Protein AF-A0A8J3KZP0-F1 (afdb_monomer_lite)

Radius of gyration: 20.63 Å; chains: 1; bounding box: 38×16×67 Å

Structure (mmCIF, N/CA/C/O backbone):
data_AF-A0A8J3KZP0-F1
#
_entry.id   AF-A0A8J3KZP0-F1
#
loop_
_atom_site.group_PDB
_atom_site.id
_atom_site.type_symbol
_atom_site.label_atom_id
_atom_site.label_alt_id
_atom_site.label_comp_id
_atom_site.label_asym_id
_atom_site.label_entity_id
_atom_site.label_seq_id
_atom_site.pdbx_PDB_ins_code
_atom_site.Cartn_x
_atom_site.Cartn_y
_atom_site.Cartn_z
_atom_site.occupancy
_atom_site.B_iso_or_equiv
_atom_site.auth_seq_id
_atom_site.auth_comp_id
_atom_site.auth_asym_id
_atom_site.auth_atom_id
_atom_site.pdbx_PDB_model_num
ATOM 1 N N . MET A 1 1 ? -11.586 -6.969 41.268 1.00 36.53 1 MET A N 1
ATOM 2 C CA . MET A 1 1 ? -10.333 -6.376 40.762 1.00 36.53 1 MET A CA 1
ATOM 3 C C . MET A 1 1 ? -10.580 -6.054 39.303 1.00 36.53 1 MET A C 1
ATOM 5 O O . MET A 1 1 ? -10.654 -6.978 38.507 1.00 36.53 1 MET A O 1
ATOM 9 N N . ALA A 1 2 ? -10.886 -4.793 38.996 1.00 41.72 2 ALA A N 1
ATOM 10 C CA . ALA A 1 2 ? -11.155 -4.365 37.630 1.00 41.72 2 ALA A CA 1
A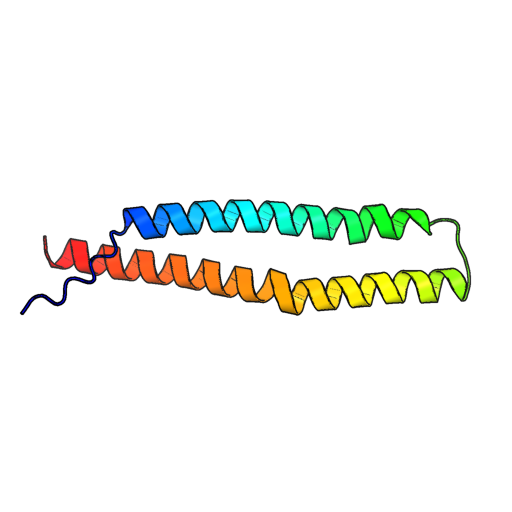TOM 11 C C . ALA A 1 2 ? -9.812 -4.260 36.899 1.00 41.72 2 ALA A C 1
ATOM 13 O O . ALA A 1 2 ? -9.044 -3.337 37.150 1.00 41.72 2 ALA A O 1
ATOM 14 N N . ASN A 1 3 ? -9.505 -5.241 36.051 1.00 44.69 3 ASN A N 1
ATOM 15 C CA . ASN A 1 3 ? -8.498 -5.069 35.009 1.00 44.69 3 ASN A CA 1
ATOM 16 C C . ASN A 1 3 ? -9.142 -4.213 33.917 1.00 44.69 3 ASN A C 1
ATOM 18 O O . ASN A 1 3 ? -9.570 -4.728 32.886 1.00 44.69 3 ASN A O 1
ATOM 22 N N . THR A 1 4 ? -9.296 -2.919 34.181 1.00 51.28 4 THR A N 1
ATOM 23 C CA . THR A 1 4 ? -9.670 -1.962 33.147 1.00 51.28 4 THR A CA 1
ATOM 24 C C . THR A 1 4 ? -8.443 -1.830 32.256 1.00 51.28 4 THR A C 1
ATOM 26 O O . THR A 1 4 ? -7.427 -1.273 32.664 1.00 51.28 4 THR A O 1
ATOM 29 N N . LEU A 1 5 ? -8.487 -2.444 31.076 1.00 55.41 5 LEU A N 1
ATOM 30 C CA . LEU A 1 5 ? -7.593 -2.073 29.987 1.00 55.41 5 LEU A CA 1
ATOM 31 C C . LEU A 1 5 ? -7.844 -0.584 29.742 1.00 55.41 5 LEU A C 1
ATOM 33 O O . LEU A 1 5 ? -8.872 -0.219 29.186 1.00 55.41 5 LEU A O 1
ATOM 37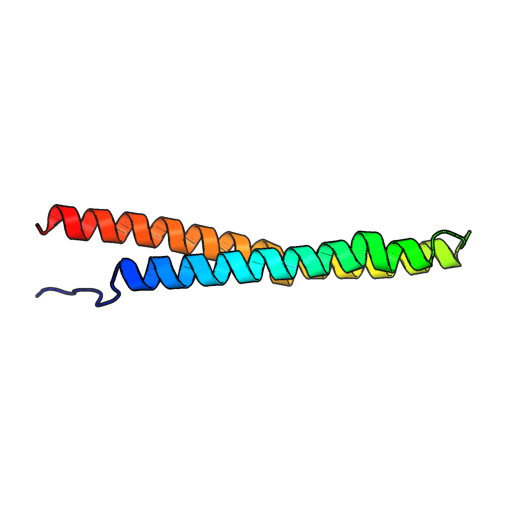 N N . ASP A 1 6 ? -6.940 0.259 30.231 1.00 64.62 6 ASP A N 1
ATOM 38 C CA . ASP A 1 6 ? -7.033 1.724 30.217 1.00 64.62 6 ASP A CA 1
ATOM 39 C C . ASP A 1 6 ? -6.738 2.288 28.814 1.00 64.62 6 ASP A C 1
ATOM 41 O O . ASP A 1 6 ? -6.076 3.306 28.662 1.00 64.62 6 ASP A O 1
ATOM 45 N N . ILE A 1 7 ? -7.149 1.564 27.767 1.00 65.38 7 ILE A N 1
ATOM 46 C CA . ILE A 1 7 ? -7.101 2.023 26.382 1.00 65.38 7 ILE A CA 1
ATOM 47 C C . ILE A 1 7 ? -8.529 2.445 26.031 1.00 65.38 7 ILE A C 1
ATOM 49 O O . ILE A 1 7 ? -9.375 1.576 25.798 1.00 65.38 7 ILE A O 1
ATOM 53 N N . PRO A 1 8 ? -8.827 3.753 25.989 1.00 80.06 8 PRO A N 1
ATOM 54 C CA . PRO A 1 8 ? -10.143 4.241 25.614 1.00 80.06 8 PRO A CA 1
ATOM 55 C C . PRO A 1 8 ? -10.479 3.834 24.177 1.00 80.06 8 PRO A C 1
ATOM 57 O O . PRO A 1 8 ? -9.645 3.961 23.276 1.00 80.06 8 PRO A O 1
ATOM 60 N N . VAL A 1 9 ? -11.733 3.446 23.923 1.00 86.94 9 VAL A N 1
ATOM 61 C CA . VAL A 1 9 ? -12.243 3.201 22.559 1.00 86.94 9 VAL A CA 1
ATOM 62 C C . VAL A 1 9 ? -11.934 4.376 21.622 1.00 86.94 9 VAL A C 1
ATOM 64 O O . VAL A 1 9 ? -11.592 4.173 20.457 1.00 86.94 9 VAL A O 1
ATOM 67 N N . ALA A 1 10 ? -11.991 5.606 22.139 1.00 87.62 10 ALA A N 1
ATOM 68 C CA . ALA A 1 10 ? -11.656 6.817 21.396 1.00 87.62 10 ALA A CA 1
ATOM 69 C C . ALA A 1 10 ? -10.202 6.832 20.885 1.00 87.62 10 ALA A C 1
ATOM 71 O O . ALA A 1 10 ? -9.962 7.228 19.745 1.00 87.62 10 ALA A O 1
ATOM 72 N N . GLU A 1 11 ? -9.235 6.361 21.679 1.00 90.38 11 GLU A N 1
ATOM 73 C CA . GLU A 1 11 ? -7.829 6.296 21.260 1.00 90.38 11 GLU A CA 1
ATOM 74 C C . GLU A 1 11 ? -7.626 5.257 20.152 1.00 90.38 11 GLU A C 1
ATOM 76 O O . GLU A 1 11 ? -6.939 5.530 19.166 1.00 90.38 11 GLU A O 1
ATOM 81 N N . LEU A 1 12 ? -8.293 4.100 20.250 1.00 91.69 12 LEU A N 1
ATOM 82 C CA . LEU A 1 12 ? -8.281 3.086 19.189 1.00 91.69 12 LEU A CA 1
ATOM 83 C C . LEU A 1 12 ? -8.906 3.608 17.891 1.00 91.69 12 LEU A C 1
ATOM 85 O O . LEU A 1 12 ? -8.374 3.360 16.810 1.00 91.69 12 LEU A O 1
ATOM 89 N N . GLN A 1 13 ? -10.009 4.356 17.980 1.00 93.25 13 GLN A N 1
ATOM 90 C CA . GLN A 1 13 ? -10.653 4.978 16.820 1.00 93.25 13 GLN A CA 1
ATOM 91 C C . GLN A 1 13 ? -9.752 6.027 16.159 1.00 93.25 13 GLN A C 1
ATOM 93 O O . GLN A 1 13 ? -9.651 6.061 14.931 1.00 93.25 13 GLN A O 1
ATOM 98 N N . MET A 1 14 ? -9.069 6.853 16.956 1.00 93.81 14 MET A N 1
ATOM 99 C CA . MET A 1 14 ? -8.101 7.824 16.447 1.00 93.81 14 MET A CA 1
ATOM 100 C C . MET A 1 14 ? -6.931 7.138 15.739 1.00 93.81 14 MET A C 1
ATOM 102 O O . MET A 1 14 ? -6.572 7.536 14.631 1.00 93.81 14 MET A O 1
ATOM 106 N N . ALA A 1 15 ? -6.362 6.094 16.343 1.00 93.19 15 ALA A N 1
ATOM 107 C CA . ALA A 1 15 ? -5.278 5.331 15.736 1.00 93.19 15 ALA A CA 1
ATOM 108 C C . ALA A 1 15 ? -5.723 4.656 14.427 1.00 93.19 15 ALA A C 1
ATOM 110 O O . ALA A 1 15 ? -5.032 4.768 13.416 1.00 93.19 15 ALA A O 1
ATOM 111 N N . LEU A 1 16 ? -6.911 4.038 14.400 1.00 95.44 16 LEU A N 1
ATOM 112 C CA . LEU A 1 16 ? -7.487 3.460 13.183 1.00 95.44 16 LEU A CA 1
ATOM 113 C C . LEU A 1 16 ? -7.615 4.500 12.061 1.00 95.44 16 LEU A C 1
ATOM 115 O O . LEU A 1 16 ? -7.279 4.213 10.912 1.00 95.44 16 LEU A O 1
ATOM 119 N N . GLN A 1 17 ? -8.090 5.706 12.381 1.00 95.94 17 GLN A N 1
ATOM 120 C CA . GLN A 1 17 ? -8.226 6.777 11.396 1.00 95.94 17 GLN A CA 1
ATOM 121 C C . GLN A 1 17 ? -6.865 7.196 10.821 1.00 95.94 17 GLN A C 1
ATOM 123 O O . GLN A 1 17 ? -6.729 7.298 9.603 1.00 95.94 17 GLN A O 1
ATOM 128 N N . GLN A 1 18 ? -5.844 7.349 11.669 1.00 95.94 18 GLN A N 1
ATOM 129 C CA . GLN A 1 18 ? -4.480 7.648 11.217 1.00 95.94 18 GLN A CA 1
ATOM 130 C C . GLN A 1 18 ? -3.930 6.547 10.299 1.00 95.94 18 GLN A C 1
ATOM 132 O O . GLN A 1 18 ? -3.357 6.840 9.252 1.00 95.94 18 GLN A O 1
ATOM 137 N N . PHE A 1 19 ? -4.142 5.273 10.637 1.00 95.38 19 PHE A N 1
ATOM 138 C CA . PHE A 1 19 ? -3.685 4.165 9.794 1.00 95.38 19 PHE A CA 1
ATOM 139 C C . PHE A 1 19 ? -4.399 4.102 8.439 1.00 95.38 19 PHE A C 1
ATOM 141 O O . PHE A 1 19 ? -3.758 3.779 7.443 1.00 95.38 19 PHE A O 1
ATOM 148 N N . ARG A 1 20 ? -5.682 4.475 8.357 1.00 96.75 20 ARG A N 1
ATOM 149 C CA . ARG A 1 20 ? -6.391 4.600 7.068 1.00 96.75 20 ARG A CA 1
ATOM 150 C C . ARG A 1 20 ? -5.810 5.700 6.183 1.00 96.75 20 ARG A C 1
ATOM 152 O O . ARG A 1 20 ? -5.780 5.564 4.964 1.00 96.75 20 ARG A O 1
ATOM 159 N N . GLU A 1 21 ? -5.354 6.798 6.774 1.00 97.00 21 GLU A N 1
ATOM 160 C CA . GLU A 1 21 ? -4.695 7.875 6.027 1.00 97.00 21 GLU A CA 1
ATOM 161 C C . GLU A 1 21 ? -3.335 7.421 5.486 1.00 97.00 21 GLU A C 1
ATOM 163 O O . GLU A 1 21 ? -3.020 7.665 4.319 1.00 97.00 21 GLU A O 1
ATOM 168 N N . LEU A 1 22 ? -2.566 6.691 6.299 1.00 96.44 22 LEU A N 1
ATOM 169 C CA . LEU A 1 22 ? -1.306 6.080 5.873 1.00 96.44 22 LEU A CA 1
ATOM 170 C C . LEU A 1 22 ? -1.516 5.028 4.776 1.00 96.44 22 LEU A C 1
ATOM 172 O O . LEU A 1 22 ? -0.739 4.987 3.825 1.00 96.44 22 LEU A O 1
ATOM 176 N N . GLU A 1 23 ? -2.585 4.234 4.852 1.00 96.88 23 GLU A N 1
ATOM 177 C CA . GLU A 1 23 ? -2.965 3.285 3.801 1.00 96.88 23 GLU A CA 1
ATOM 178 C C . GLU A 1 23 ? -3.226 3.984 2.467 1.00 96.88 23 GLU A C 1
ATOM 180 O O . GLU A 1 23 ? -2.712 3.570 1.427 1.00 96.88 23 GLU A O 1
ATOM 185 N N . GLN A 1 24 ? -3.967 5.091 2.490 1.00 97.00 24 GLN A N 1
ATOM 186 C CA . GLN A 1 24 ? -4.229 5.880 1.287 1.00 97.00 24 GLN A CA 1
ATOM 187 C C . GLN A 1 24 ? -2.957 6.506 0.707 1.00 97.00 24 GLN A C 1
ATOM 189 O O . GLN A 1 24 ? -2.850 6.668 -0.510 1.00 97.00 24 GLN A O 1
ATOM 194 N N . GLU A 1 25 ? -2.005 6.900 1.551 1.00 97.50 25 GLU A N 1
ATOM 195 C CA . GLU A 1 25 ? -0.711 7.410 1.096 1.00 97.50 25 GLU A CA 1
ATOM 196 C C . GLU A 1 25 ? 0.146 6.297 0.477 1.00 97.50 25 GLU A C 1
ATOM 198 O O . GLU A 1 25 ? 0.673 6.458 -0.623 1.00 97.50 25 GLU A O 1
ATOM 203 N N . ALA A 1 26 ? 0.218 5.132 1.118 1.00 97.12 26 ALA A N 1
ATOM 204 C CA . ALA A 1 26 ? 0.920 3.969 0.585 1.00 97.12 26 ALA A CA 1
ATOM 205 C C . ALA A 1 26 ? 0.346 3.527 -0.771 1.00 97.12 26 ALA A C 1
ATOM 207 O O . ALA A 1 26 ? 1.096 3.273 -1.715 1.00 97.12 26 ALA A O 1
ATOM 208 N N . GLU A 1 27 ? -0.980 3.525 -0.911 1.00 97.06 27 GLU A N 1
ATOM 209 C CA . GLU A 1 27 ? -1.642 3.193 -2.171 1.00 97.06 27 GLU A CA 1
ATOM 210 C C . GLU A 1 27 ? -1.353 4.231 -3.267 1.00 97.06 27 GLU A C 1
ATOM 212 O O . GLU A 1 27 ? -1.206 3.878 -4.440 1.00 97.06 27 GLU A O 1
ATOM 217 N N . ARG A 1 28 ? -1.192 5.512 -2.908 1.00 98.31 28 ARG A N 1
ATOM 218 C CA . ARG A 1 28 ? -0.715 6.539 -3.848 1.00 98.31 28 ARG A CA 1
ATOM 219 C C . ARG A 1 28 ? 0.707 6.253 -4.324 1.00 98.31 28 ARG A C 1
ATOM 221 O O . ARG A 1 28 ? 0.962 6.357 -5.524 1.00 98.31 28 ARG A O 1
ATOM 228 N N . VAL A 1 29 ? 1.605 5.837 -3.429 1.00 98.12 29 VAL A N 1
ATOM 229 C CA . VAL A 1 29 ? 2.967 5.415 -3.800 1.00 98.12 29 VAL A CA 1
ATOM 230 C C . VAL A 1 29 ? 2.923 4.198 -4.727 1.00 98.12 29 VAL A C 1
ATOM 232 O O . VAL A 1 29 ? 3.575 4.211 -5.772 1.00 98.12 29 VAL A O 1
ATOM 235 N N . ARG A 1 30 ? 2.105 3.184 -4.414 1.00 98.44 30 ARG A N 1
ATOM 236 C CA . ARG A 1 30 ? 1.934 1.996 -5.265 1.00 98.44 30 ARG A CA 1
ATOM 237 C C . ARG A 1 30 ? 1.518 2.369 -6.686 1.00 98.44 30 ARG A C 1
ATOM 239 O O . ARG A 1 30 ? 2.135 1.903 -7.642 1.00 98.44 30 ARG A O 1
ATOM 246 N N . 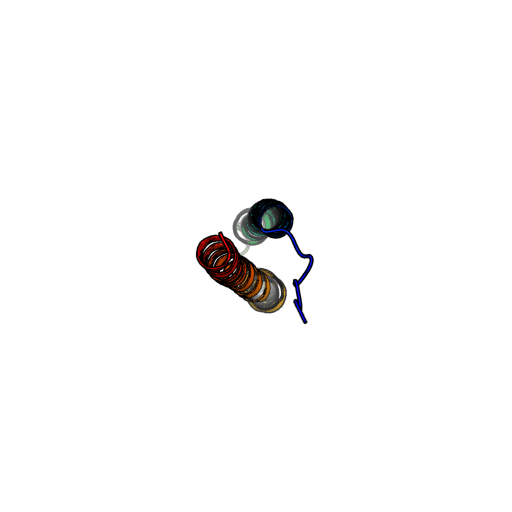ARG A 1 31 ? 0.509 3.233 -6.836 1.00 98.38 31 ARG A N 1
ATOM 247 C CA . ARG A 1 31 ? 0.040 3.702 -8.154 1.00 98.38 31 ARG A CA 1
ATOM 248 C C . ARG A 1 31 ? 1.091 4.520 -8.888 1.00 98.38 31 ARG A C 1
ATOM 250 O O . ARG A 1 31 ? 1.272 4.336 -10.086 1.00 98.38 31 ARG A O 1
ATOM 257 N N . ALA A 1 32 ? 1.820 5.386 -8.185 1.00 98.50 32 ALA A N 1
ATOM 258 C CA . ALA A 1 32 ? 2.902 6.154 -8.791 1.00 98.50 32 ALA A CA 1
ATOM 259 C C . ALA A 1 32 ? 3.980 5.240 -9.401 1.00 98.50 32 ALA A C 1
ATOM 261 O O . ALA A 1 32 ? 4.503 5.546 -10.473 1.00 98.50 32 ALA A O 1
ATOM 262 N N . VAL A 1 33 ? 4.275 4.102 -8.766 1.00 98.31 33 VAL A N 1
ATOM 263 C CA . VAL A 1 33 ? 5.197 3.098 -9.312 1.00 98.31 33 VAL A CA 1
ATOM 264 C C . VAL A 1 33 ? 4.562 2.310 -10.464 1.00 98.31 33 VAL A C 1
ATOM 266 O O . VAL A 1 33 ? 5.129 2.247 -11.556 1.00 98.31 33 VAL A O 1
ATOM 269 N N . ASP A 1 34 ? 3.376 1.741 -10.261 1.00 98.06 34 ASP A N 1
ATOM 270 C CA . ASP A 1 34 ? 2.759 0.848 -11.248 1.00 98.06 34 ASP A CA 1
ATOM 271 C C . ASP A 1 34 ? 2.314 1.562 -12.532 1.00 98.06 34 ASP A C 1
ATOM 273 O O . ASP A 1 34 ? 2.426 1.013 -13.623 1.00 98.06 34 ASP A O 1
ATOM 277 N N . GLU A 1 35 ? 1.840 2.801 -12.426 1.00 96.69 35 GLU A N 1
ATOM 278 C CA . GLU A 1 35 ? 1.360 3.579 -13.570 1.00 96.69 35 GLU A CA 1
ATOM 279 C C . GLU A 1 35 ? 2.435 4.559 -14.048 1.00 96.69 35 GLU A C 1
ATOM 281 O O . GLU A 1 35 ? 2.796 4.585 -15.228 1.00 96.69 35 GLU A O 1
ATOM 286 N N . GLY A 1 36 ? 2.975 5.355 -13.121 1.00 97.38 36 GLY A N 1
ATOM 287 C CA . GLY A 1 36 ? 3.914 6.431 -13.428 1.00 97.38 36 GLY A CA 1
ATOM 288 C C . GLY A 1 36 ? 5.276 5.902 -13.856 1.00 97.38 36 GLY A C 1
ATOM 289 O O . GLY A 1 36 ? 5.700 6.131 -14.990 1.00 97.38 36 GLY A O 1
ATOM 290 N N . VAL A 1 37 ? 5.951 5.164 -12.968 1.00 97.75 37 VAL A N 1
ATOM 291 C CA . VAL A 1 37 ? 7.273 4.592 -13.260 1.00 97.75 37 VAL A CA 1
ATOM 292 C C . VAL A 1 37 ? 7.152 3.635 -14.442 1.00 97.75 37 VAL A C 1
ATOM 294 O O . VAL A 1 37 ? 7.802 3.853 -15.459 1.00 97.75 37 VAL A O 1
ATOM 297 N N . ARG A 1 38 ? 6.221 2.674 -14.422 1.00 97.31 38 ARG A N 1
ATOM 298 C CA . ARG A 1 38 ? 6.020 1.758 -15.563 1.00 97.31 38 ARG A CA 1
ATOM 299 C C . ARG A 1 38 ? 5.783 2.473 -16.897 1.00 97.31 38 ARG A C 1
ATOM 301 O O . ARG A 1 38 ? 6.232 1.977 -17.941 1.00 97.31 38 ARG A O 1
ATOM 308 N N . GLY A 1 39 ? 5.116 3.626 -16.875 1.00 97.38 39 GLY A N 1
ATOM 309 C CA . GLY A 1 39 ? 4.866 4.479 -18.035 1.00 97.38 39 GLY A CA 1
ATOM 310 C C . GLY A 1 39 ? 6.126 5.076 -18.669 1.00 97.38 39 GLY A C 1
ATOM 311 O O . GLY A 1 39 ? 6.149 5.266 -19.887 1.00 97.38 39 GLY A O 1
ATOM 312 N N . ILE A 1 40 ? 7.205 5.294 -17.908 1.00 97.06 40 ILE A N 1
ATOM 313 C CA . ILE A 1 40 ? 8.484 5.827 -18.423 1.00 97.06 40 ILE A CA 1
ATOM 314 C C . ILE A 1 40 ? 9.047 4.913 -19.520 1.00 97.06 40 ILE A C 1
ATOM 316 O O . ILE A 1 40 ? 9.470 5.380 -20.577 1.00 97.06 40 ILE A O 1
ATOM 320 N N . GLY A 1 41 ? 8.989 3.597 -19.309 1.00 94.38 41 GLY A N 1
ATOM 321 C CA . GLY A 1 41 ? 9.466 2.606 -20.275 1.00 94.38 41 GLY A CA 1
ATOM 322 C C . GLY A 1 41 ? 8.478 2.276 -21.402 1.00 94.38 41 GLY A C 1
ATOM 323 O O . GLY A 1 41 ? 8.695 1.296 -22.108 1.00 94.38 41 GLY A O 1
ATOM 324 N N . SER A 1 42 ? 7.376 3.018 -21.563 1.00 94.50 42 SER A N 1
ATOM 325 C CA . SER A 1 42 ? 6.294 2.695 -22.519 1.00 94.50 42 SER A CA 1
ATOM 326 C C . SER A 1 42 ? 6.749 2.577 -23.977 1.00 94.50 42 SER A C 1
ATOM 328 O O . SER A 1 42 ? 6.173 1.801 -24.734 1.00 94.50 42 SER A O 1
ATOM 330 N N . HIS A 1 43 ? 7.801 3.301 -24.357 1.00 96.38 43 HIS A N 1
ATOM 331 C CA . HIS A 1 43 ? 8.370 3.292 -25.708 1.00 96.38 43 HIS A CA 1
ATOM 332 C C . HIS A 1 43 ? 9.528 2.296 -25.868 1.00 96.38 43 HIS A C 1
ATOM 334 O O . HIS A 1 43 ? 10.176 2.269 -26.914 1.00 96.38 43 HIS A O 1
ATOM 340 N N . TRP A 1 44 ? 9.855 1.528 -24.827 1.00 96.62 44 TRP A N 1
ATOM 341 C CA . TRP A 1 44 ? 10.917 0.527 -24.876 1.00 96.62 44 TRP A CA 1
ATOM 342 C C . TRP A 1 44 ? 10.363 -0.805 -25.372 1.00 96.62 44 TRP A C 1
ATOM 344 O O . TRP A 1 44 ? 9.212 -1.156 -25.117 1.00 96.62 44 TRP A O 1
ATOM 354 N N . TYR A 1 45 ? 11.218 -1.587 -26.028 1.00 95.12 45 TYR A N 1
ATOM 355 C CA . TYR A 1 45 ? 10.846 -2.872 -26.613 1.00 95.12 45 TYR A CA 1
ATOM 356 C C . TYR A 1 45 ? 11.878 -3.953 -26.294 1.00 95.12 45 TYR A C 1
ATOM 358 O O . TYR A 1 45 ? 13.012 -3.668 -25.900 1.00 95.12 45 TYR A O 1
ATOM 366 N N . GLY A 1 46 ? 11.479 -5.211 -26.488 1.00 96.81 46 GLY A N 1
ATOM 367 C CA . GLY A 1 46 ? 12.365 -6.362 -26.346 1.00 96.81 46 GLY A CA 1
ATOM 368 C C . GLY A 1 46 ? 12.900 -6.547 -24.917 1.00 96.81 46 GLY A C 1
ATOM 369 O O . GLY A 1 46 ? 12.214 -6.195 -23.952 1.00 96.81 46 GLY A O 1
ATOM 370 N N . PRO A 1 47 ? 14.119 -7.094 -24.761 1.00 98.06 47 PRO A N 1
ATOM 371 C CA . PRO A 1 47 ? 14.679 -7.436 -23.453 1.00 98.06 47 PRO A CA 1
ATOM 372 C C . PRO A 1 47 ? 14.742 -6.263 -22.468 1.00 98.06 47 PRO A C 1
ATOM 374 O O . PRO A 1 47 ? 14.457 -6.450 -21.292 1.00 98.06 47 PRO A O 1
ATOM 377 N N . ALA A 1 48 ? 15.027 -5.044 -22.941 1.00 96.06 48 ALA A N 1
ATOM 378 C CA . ALA A 1 48 ? 15.104 -3.862 -22.080 1.00 96.06 48 ALA A CA 1
ATOM 379 C C . ALA A 1 48 ? 13.764 -3.546 -21.394 1.00 96.06 48 ALA A C 1
ATOM 381 O O . ALA A 1 48 ? 13.728 -3.258 -20.199 1.00 96.06 48 ALA A O 1
ATOM 382 N N . ARG A 1 49 ? 12.646 -3.655 -22.127 1.00 97.44 49 ARG A N 1
ATOM 383 C CA . ARG A 1 49 ? 11.302 -3.481 -21.553 1.00 97.44 49 ARG A CA 1
ATOM 384 C C . ARG A 1 49 ? 10.957 -4.602 -20.578 1.00 97.44 49 ARG A C 1
ATOM 386 O O . ARG A 1 49 ? 10.348 -4.330 -19.549 1.00 97.44 49 ARG A O 1
ATOM 393 N N . ALA A 1 50 ? 11.342 -5.836 -20.898 1.00 98.00 50 ALA A N 1
ATOM 394 C CA . ALA A 1 50 ? 11.087 -6.987 -20.039 1.00 98.00 50 ALA A CA 1
ATOM 395 C C . ALA A 1 50 ? 11.817 -6.859 -18.693 1.00 98.00 50 ALA A C 1
ATOM 397 O O . ALA A 1 50 ? 11.173 -6.956 -17.654 1.00 98.00 50 ALA A O 1
ATOM 398 N N . THR A 1 51 ? 13.121 -6.558 -18.707 1.00 98.06 51 THR A N 1
ATOM 399 C CA . THR A 1 51 ? 13.904 -6.324 -17.483 1.00 98.06 51 THR A CA 1
ATOM 400 C C . THR A 1 51 ? 13.328 -5.170 -16.668 1.00 98.06 51 THR A C 1
ATOM 402 O O . THR A 1 51 ? 13.155 -5.301 -15.465 1.00 98.06 51 THR A O 1
ATOM 405 N N . TYR A 1 52 ? 12.962 -4.066 -17.322 1.00 97.88 52 TYR A N 1
ATOM 406 C CA . TYR A 1 52 ? 12.369 -2.919 -16.641 1.00 97.88 52 TYR A CA 1
ATOM 407 C C . TYR A 1 52 ? 11.055 -3.252 -15.924 1.00 97.88 52 TYR A C 1
ATOM 409 O O . TYR A 1 52 ? 10.869 -2.892 -14.765 1.00 97.88 52 TYR A O 1
ATOM 417 N N . ASN A 1 53 ? 10.146 -3.955 -16.604 1.00 98.00 53 ASN A N 1
ATOM 418 C CA . ASN A 1 53 ? 8.882 -4.364 -15.999 1.00 98.00 53 ASN A CA 1
ATOM 419 C C . ASN A 1 53 ? 9.093 -5.367 -14.861 1.00 98.00 53 ASN A C 1
ATOM 421 O O . ASN A 1 53 ? 8.390 -5.269 -13.865 1.00 98.00 53 ASN A O 1
ATOM 425 N N . ALA A 1 54 ? 10.068 -6.274 -14.981 1.00 98.31 54 ALA A N 1
ATOM 426 C CA . ALA A 1 54 ? 10.370 -7.246 -13.935 1.00 98.31 54 ALA A CA 1
ATOM 427 C C . ALA A 1 54 ? 10.807 -6.573 -12.623 1.00 98.31 54 ALA A C 1
ATOM 429 O O . ALA A 1 54 ? 10.361 -6.981 -11.557 1.00 98.31 54 ALA A O 1
ATOM 430 N N . GLU A 1 55 ? 11.615 -5.510 -12.686 1.00 98.38 55 GLU A N 1
ATOM 431 C CA . GLU A 1 55 ? 11.991 -4.743 -11.487 1.00 98.38 55 GLU A CA 1
ATOM 432 C C . GLU A 1 55 ? 10.780 -4.080 -10.816 1.00 98.38 55 GLU A C 1
ATOM 434 O O . GLU A 1 55 ? 10.659 -4.079 -9.592 1.00 98.38 55 GLU A O 1
ATOM 439 N N . ILE A 1 56 ? 9.844 -3.554 -11.610 1.00 98.56 56 ILE A N 1
ATOM 440 C CA . ILE A 1 56 ? 8.602 -2.967 -11.090 1.00 98.56 56 ILE A CA 1
ATOM 441 C C . ILE A 1 56 ? 7.719 -4.045 -10.460 1.00 98.56 56 ILE A C 1
ATOM 443 O O . ILE A 1 56 ? 7.174 -3.833 -9.382 1.00 98.56 56 ILE A O 1
ATOM 447 N N . ASP A 1 57 ? 7.590 -5.202 -11.107 1.00 98.69 57 ASP A N 1
ATOM 448 C CA . ASP A 1 57 ? 6.786 -6.315 -10.601 1.00 98.69 57 ASP A CA 1
ATOM 449 C C . ASP A 1 57 ? 7.366 -6.862 -9.285 1.00 98.69 57 ASP A C 1
ATOM 451 O O . ASP A 1 57 ? 6.611 -7.122 -8.346 1.00 98.69 57 ASP A O 1
ATOM 455 N N . ASN A 1 58 ? 8.697 -6.952 -9.173 1.00 98.62 58 ASN A N 1
ATOM 456 C CA . ASN A 1 58 ? 9.377 -7.299 -7.923 1.00 98.62 58 ASN A CA 1
ATOM 457 C C . ASN A 1 58 ? 9.067 -6.277 -6.824 1.00 98.62 58 ASN A C 1
ATOM 459 O O . ASN A 1 58 ? 8.649 -6.657 -5.733 1.00 98.62 58 ASN A O 1
ATOM 463 N N . TRP A 1 59 ? 9.187 -4.980 -7.124 1.00 98.56 59 TRP A N 1
ATOM 464 C CA . TRP A 1 59 ? 8.863 -3.932 -6.157 1.00 98.56 59 TRP A CA 1
ATOM 465 C C . TRP A 1 59 ? 7.394 -3.987 -5.714 1.00 98.56 59 TRP A C 1
ATOM 467 O O . TRP A 1 59 ? 7.101 -3.831 -4.532 1.00 98.56 59 TRP A O 1
ATOM 477 N N . LEU A 1 60 ? 6.457 -4.239 -6.636 1.00 98.56 60 LEU A N 1
ATOM 478 C CA . LEU A 1 60 ? 5.032 -4.372 -6.312 1.00 98.56 60 LEU A CA 1
ATOM 479 C C . LEU A 1 60 ? 4.753 -5.605 -5.446 1.00 98.56 60 LEU A C 1
ATOM 481 O O . LEU A 1 60 ? 3.911 -5.541 -4.550 1.00 98.56 60 LEU A O 1
ATOM 485 N N . SER A 1 61 ? 5.472 -6.704 -5.681 1.00 98.56 61 SER A N 1
ATOM 486 C CA . SER A 1 61 ? 5.424 -7.891 -4.826 1.00 98.56 61 SER A CA 1
ATOM 487 C C . SER A 1 61 ? 5.926 -7.581 -3.411 1.00 98.56 61 SER A C 1
ATOM 489 O O . SER A 1 61 ? 5.261 -7.928 -2.433 1.00 98.56 61 SER A O 1
ATOM 491 N N . ASP A 1 62 ? 7.054 -6.881 -3.289 1.00 98.50 62 ASP A N 1
ATOM 492 C CA . ASP A 1 62 ? 7.605 -6.473 -1.993 1.00 98.50 62 ASP A CA 1
ATOM 493 C C . ASP A 1 62 ? 6.669 -5.500 -1.269 1.00 98.50 62 ASP A C 1
ATOM 495 O O . ASP A 1 62 ? 6.386 -5.679 -0.084 1.00 98.50 62 ASP A O 1
ATOM 499 N N . TYR A 1 63 ? 6.105 -4.520 -1.980 1.00 98.38 63 TYR A N 1
ATOM 500 C CA . TYR A 1 63 ? 5.071 -3.630 -1.452 1.00 98.38 63 TYR A CA 1
ATOM 501 C C . TYR A 1 63 ? 3.873 -4.424 -0.913 1.00 98.38 63 TYR A C 1
ATOM 503 O O . TYR A 1 63 ? 3.401 -4.166 0.197 1.00 98.38 63 TYR A O 1
ATOM 511 N N . GLN A 1 64 ? 3.389 -5.415 -1.666 1.00 98.25 64 GLN A N 1
ATOM 512 C CA . GLN A 1 64 ? 2.257 -6.233 -1.243 1.00 98.25 64 GLN A CA 1
ATOM 513 C C . GLN A 1 64 ? 2.560 -6.981 0.062 1.00 98.25 64 GLN A C 1
ATOM 515 O O . GLN A 1 64 ? 1.727 -6.987 0.970 1.00 98.25 64 GLN A O 1
ATOM 520 N N . ALA A 1 65 ? 3.738 -7.601 0.159 1.00 98.06 65 ALA A N 1
ATOM 521 C CA . ALA A 1 65 ? 4.128 -8.426 1.299 1.00 98.06 65 ALA A CA 1
ATOM 522 C C . ALA A 1 65 ? 4.517 -7.605 2.539 1.00 98.06 65 ALA A C 1
ATOM 524 O O . ALA A 1 65 ? 4.213 -8.001 3.662 1.00 98.06 65 ALA A O 1
ATOM 525 N N . MET A 1 66 ? 5.197 -6.474 2.350 1.00 97.19 66 MET A N 1
ATOM 526 C CA . MET A 1 66 ? 5.782 -5.695 3.446 1.00 97.19 66 MET A CA 1
ATOM 527 C C . MET A 1 66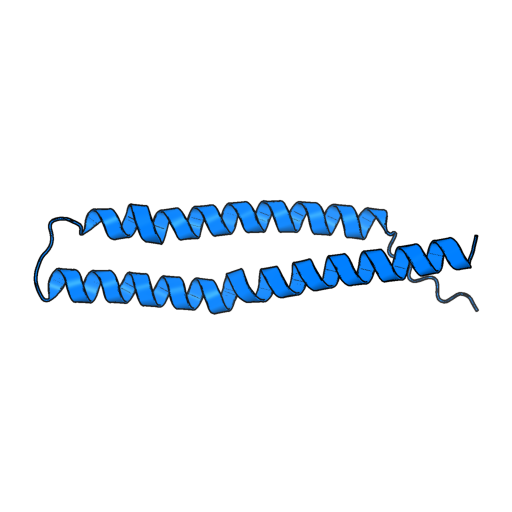 ? 4.912 -4.521 3.894 1.00 97.19 66 MET A C 1
ATOM 529 O O . MET A 1 66 ? 5.081 -4.047 5.015 1.00 97.19 66 MET A O 1
ATOM 533 N N . VAL A 1 67 ? 3.995 -4.045 3.047 1.00 96.88 67 VAL A N 1
ATOM 534 C CA . VAL A 1 67 ? 3.170 -2.862 3.333 1.00 96.88 67 VAL A CA 1
ATOM 535 C C . VAL A 1 67 ? 1.686 -3.200 3.295 1.00 96.88 67 VAL A C 1
ATOM 537 O O . VAL A 1 67 ? 1.020 -3.091 4.321 1.00 96.88 67 VAL A O 1
ATOM 540 N N . ALA A 1 68 ? 1.161 -3.644 2.149 1.00 96.62 68 ALA A N 1
ATOM 541 C CA . ALA A 1 68 ? -0.285 -3.794 1.977 1.00 96.62 68 ALA A CA 1
ATOM 542 C C . ALA A 1 68 ? -0.883 -4.875 2.893 1.00 96.62 68 ALA A C 1
ATOM 544 O O . ALA A 1 68 ? -1.847 -4.608 3.606 1.00 96.62 68 ALA A O 1
ATOM 545 N 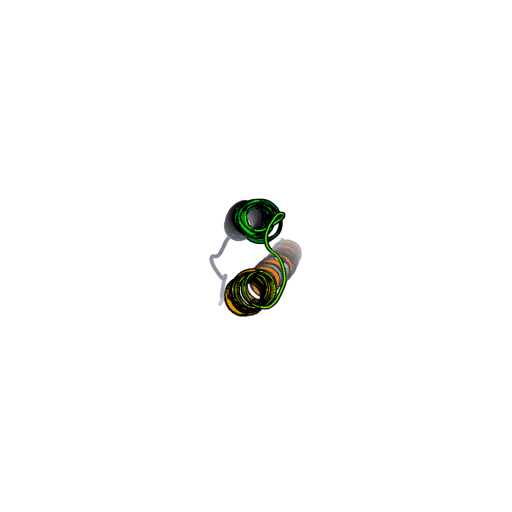N . GLN A 1 69 ? -0.300 -6.081 2.919 1.00 97.00 69 GLN A N 1
ATOM 546 C CA . GLN A 1 69 ? -0.804 -7.168 3.768 1.00 97.00 69 GLN A CA 1
ATOM 547 C C . GLN A 1 69 ? -0.706 -6.851 5.270 1.00 97.00 69 GLN A C 1
ATOM 549 O O . GLN A 1 69 ? -1.715 -7.015 5.959 1.00 97.00 69 GLN A O 1
ATOM 554 N N . PRO A 1 70 ? 0.439 -6.386 5.814 1.00 97.19 70 PRO A N 1
ATOM 555 C CA . PRO A 1 70 ? 0.516 -6.034 7.232 1.00 97.19 70 PRO A CA 1
ATOM 556 C C . PRO A 1 70 ? -0.444 -4.908 7.627 1.00 97.19 70 PRO A C 1
ATOM 558 O O . PRO A 1 70 ? -0.999 -4.932 8.725 1.00 97.19 70 PRO A O 1
ATOM 561 N N . MET A 1 71 ? -0.661 -3.934 6.741 1.00 96.38 71 MET A N 1
ATOM 562 C CA . MET A 1 71 ? -1.569 -2.821 6.999 1.00 96.38 71 MET A CA 1
ATOM 563 C C . MET A 1 71 ? -3.028 -3.269 7.056 1.00 96.38 71 MET A C 1
ATOM 565 O O . MET A 1 71 ? -3.716 -2.925 8.013 1.00 96.38 71 MET A O 1
ATOM 569 N N . ASP A 1 72 ? -3.474 -4.103 6.114 1.00 96.00 72 ASP A N 1
ATOM 570 C CA . ASP A 1 72 ? -4.820 -4.691 6.136 1.00 96.00 72 ASP A CA 1
ATOM 571 C C . ASP A 1 72 ? -5.058 -5.518 7.415 1.00 96.00 72 ASP A C 1
ATOM 573 O O . ASP A 1 72 ? -6.063 -5.347 8.109 1.00 96.00 72 ASP A O 1
ATOM 577 N N . GLN A 1 73 ? -4.074 -6.336 7.813 1.00 96.44 73 GLN A N 1
ATOM 578 C CA . GLN A 1 73 ? -4.132 -7.101 9.065 1.00 96.44 73 GLN A CA 1
ATOM 579 C C . GLN A 1 73 ? -4.279 -6.196 10.294 1.00 96.44 73 GLN A C 1
ATOM 581 O O . GLN A 1 73 ? -5.089 -6.477 11.181 1.00 96.44 73 GLN A O 1
ATOM 586 N N . LEU A 1 74 ? -3.514 -5.104 10.355 1.00 95.62 74 LEU A N 1
ATOM 587 C CA . LEU A 1 74 ? -3.560 -4.168 11.473 1.00 95.62 74 LEU A CA 1
ATOM 588 C C . LEU A 1 74 ? -4.881 -3.386 11.514 1.00 95.62 74 LEU A C 1
ATOM 590 O O . LEU A 1 74 ? -5.461 -3.215 12.587 1.00 95.62 74 LEU A O 1
ATOM 594 N N . LEU A 1 75 ? -5.396 -2.956 10.360 1.00 95.81 75 LEU A N 1
ATOM 595 C CA . LEU A 1 75 ? -6.699 -2.297 10.249 1.00 95.81 75 LEU A CA 1
ATOM 596 C C . LEU A 1 75 ? -7.837 -3.226 10.692 1.00 95.81 75 LEU A C 1
ATOM 598 O O . LEU A 1 75 ? -8.727 -2.794 11.431 1.00 95.81 75 LEU A O 1
ATOM 602 N N . GLY A 1 76 ? -7.788 -4.500 10.298 1.00 96.00 76 GLY A N 1
ATOM 603 C CA . GLY A 1 76 ? -8.721 -5.524 10.765 1.00 96.00 76 GLY A CA 1
ATOM 604 C C . GLY A 1 76 ? -8.627 -5.754 12.276 1.00 96.00 76 GLY A C 1
ATOM 605 O O . GLY A 1 76 ? -9.649 -5.833 12.960 1.00 96.00 76 GLY A O 1
ATOM 606 N N . TRP A 1 77 ? -7.411 -5.787 12.828 1.00 95.56 77 TRP A N 1
ATOM 607 C CA . TRP A 1 77 ? -7.204 -5.881 14.275 1.00 95.56 77 TRP A CA 1
ATOM 608 C C . TRP A 1 77 ? -7.820 -4.696 15.031 1.00 95.56 77 TRP A C 1
ATOM 610 O O . TRP A 1 77 ? -8.546 -4.917 16.002 1.00 95.56 77 TRP A O 1
ATOM 620 N N . PHE A 1 78 ? -7.604 -3.458 14.570 1.00 95.06 78 PHE A N 1
ATOM 621 C CA . PHE A 1 78 ? -8.196 -2.265 15.185 1.00 95.06 78 PHE A CA 1
ATOM 622 C C . PHE A 1 78 ? -9.723 -2.344 15.227 1.00 95.06 78 PHE A C 1
ATOM 624 O O . PHE A 1 78 ? -10.325 -2.078 16.265 1.00 95.06 78 PHE A O 1
ATOM 631 N N . GLN A 1 79 ? -10.354 -2.734 14.116 1.00 93.88 79 GLN A N 1
ATOM 632 C CA . GLN A 1 79 ? -11.812 -2.855 14.033 1.00 93.88 79 GLN A CA 1
ATOM 633 C C . GLN A 1 79 ? -12.352 -3.891 15.027 1.00 93.88 79 GLN A C 1
ATOM 635 O O . GLN A 1 79 ? -13.309 -3.607 15.748 1.00 93.88 79 GLN A O 1
ATOM 640 N N . ASN A 1 80 ? -11.694 -5.049 15.127 1.00 94.69 80 ASN A N 1
ATOM 641 C CA . ASN A 1 80 ? -12.068 -6.089 16.083 1.00 94.69 80 ASN A CA 1
ATOM 642 C C . ASN A 1 80 ? -11.905 -5.622 17.535 1.00 94.69 80 ASN A C 1
ATOM 644 O O . ASN A 1 80 ? -12.789 -5.854 18.357 1.00 94.69 80 ASN A O 1
ATOM 648 N N . MET A 1 81 ? -10.802 -4.943 17.859 1.00 92.69 81 MET A N 1
ATOM 649 C CA . MET A 1 81 ? -10.563 -4.443 19.214 1.00 92.69 81 MET A CA 1
ATOM 650 C C . MET A 1 81 ? -11.556 -3.359 19.621 1.00 92.69 81 MET A C 1
ATOM 652 O O . MET A 1 81 ? -12.043 -3.385 20.747 1.00 92.69 81 MET A O 1
ATOM 656 N N . ILE A 1 82 ? -11.892 -2.436 18.717 1.00 92.81 82 ILE A N 1
ATOM 657 C CA . ILE A 1 82 ? -12.907 -1.407 18.974 1.00 92.81 82 ILE A CA 1
ATOM 658 C C . ILE A 1 82 ? -14.252 -2.058 19.301 1.00 92.81 82 ILE A C 1
ATOM 660 O O . ILE A 1 82 ? -14.870 -1.684 20.292 1.00 92.81 82 ILE A O 1
ATOM 664 N N . MET A 1 83 ? -14.670 -3.056 18.516 1.00 92.44 83 MET A N 1
ATOM 665 C CA . MET A 1 83 ? -15.912 -3.795 18.760 1.00 92.44 83 MET A CA 1
ATOM 666 C C . MET A 1 83 ? -15.909 -4.465 20.143 1.00 92.44 83 MET A C 1
ATOM 668 O O . MET A 1 83 ? -16.836 -4.264 20.920 1.00 92.44 83 MET A O 1
ATOM 672 N N . ILE A 1 84 ? -14.839 -5.194 20.486 1.00 91.06 84 ILE A N 1
ATOM 673 C CA . ILE A 1 84 ? -14.706 -5.858 21.794 1.00 91.06 84 ILE A CA 1
ATOM 674 C C . ILE A 1 84 ? -14.805 -4.845 22.940 1.00 91.06 84 ILE A C 1
ATOM 676 O O . ILE A 1 84 ? -15.497 -5.086 23.925 1.00 91.06 84 ILE A O 1
ATOM 680 N N . MET A 1 85 ? -14.113 -3.711 22.826 1.00 87.12 85 MET A N 1
ATOM 681 C CA . MET A 1 85 ? -14.084 -2.705 23.888 1.00 87.12 85 MET A CA 1
ATOM 682 C C . MET A 1 85 ? -15.433 -1.994 24.044 1.00 87.12 85 MET A C 1
ATOM 684 O O . MET A 1 85 ? -15.859 -1.759 25.172 1.00 87.12 85 MET A O 1
ATOM 688 N N . GLN A 1 86 ? -16.147 -1.731 22.946 1.00 88.06 86 GLN A N 1
ATOM 689 C CA . GLN A 1 86 ? -17.508 -1.188 22.989 1.00 88.06 86 GLN A CA 1
ATOM 690 C C . GLN A 1 86 ? -18.484 -2.139 23.695 1.00 88.06 86 GLN A C 1
ATOM 692 O O . GLN A 1 86 ? -19.278 -1.693 24.523 1.00 88.06 86 GLN A O 1
ATOM 697 N N . ASP A 1 87 ? -18.395 -3.445 23.428 1.00 87.25 87 ASP A N 1
ATOM 698 C CA . ASP A 1 87 ? -19.228 -4.451 24.099 1.00 87.25 87 ASP A CA 1
ATOM 699 C C . ASP A 1 87 ? -18.936 -4.523 25.608 1.00 87.25 87 ASP A C 1
ATOM 701 O O . ASP A 1 87 ? -19.852 -4.661 26.426 1.00 87.25 87 ASP A O 1
ATOM 705 N N . VAL A 1 88 ? -17.661 -4.397 25.997 1.00 84.56 88 VAL A N 1
ATOM 706 C CA . VAL A 1 88 ? -17.239 -4.360 27.406 1.00 84.56 88 VAL A CA 1
ATOM 707 C C . VAL A 1 88 ? -17.754 -3.102 28.109 1.00 84.56 88 VAL A C 1
ATOM 709 O O . VAL A 1 88 ? -18.261 -3.202 29.227 1.00 84.56 88 VAL A O 1
ATOM 712 N N . GLU A 1 89 ? -17.654 -1.928 27.483 1.00 80.56 89 GLU A N 1
ATOM 713 C CA . GLU A 1 89 ? -18.188 -0.673 28.030 1.00 80.56 89 GLU A CA 1
ATOM 714 C C . GLU A 1 89 ? -19.713 -0.741 28.202 1.00 80.56 89 GLU A C 1
ATOM 716 O O . GLU A 1 89 ? -20.230 -0.389 29.265 1.00 80.56 89 GLU A O 1
ATOM 721 N N . ALA A 1 90 ? -20.429 -1.269 27.205 1.00 80.50 90 ALA A N 1
ATOM 722 C CA . ALA A 1 90 ? -21.881 -1.432 27.252 1.00 80.50 90 ALA A CA 1
ATOM 723 C C . ALA A 1 90 ? -22.338 -2.430 28.328 1.00 80.50 90 ALA A C 1
ATOM 725 O O . ALA A 1 90 ? -23.377 -2.227 28.946 1.00 80.50 90 ALA A O 1
ATOM 726 N N . SER A 1 91 ? -21.564 -3.492 28.571 1.00 79.62 91 SER A N 1
ATOM 727 C CA . SER A 1 91 ? -21.885 -4.513 29.581 1.00 79.62 91 SER A CA 1
ATOM 728 C C . SER A 1 91 ? -21.595 -4.068 31.020 1.00 79.62 91 SER A C 1
ATOM 730 O O . SER A 1 91 ? -22.117 -4.666 31.960 1.00 79.62 91 SER A O 1
ATOM 732 N N . ASN A 1 92 ? -20.738 -3.058 31.200 1.00 69.00 92 ASN A N 1
ATOM 733 C CA . ASN A 1 92 ? -20.361 -2.504 32.506 1.00 69.00 92 ASN A CA 1
ATOM 734 C C . ASN A 1 92 ? -21.126 -1.216 32.871 1.00 69.00 92 ASN A C 1
ATOM 736 O O . ASN A 1 92 ? -20.913 -0.688 33.966 1.00 69.00 92 ASN A O 1
ATOM 740 N N . SER A 1 93 ? -21.964 -0.711 31.959 1.00 58.56 93 SER A N 1
ATOM 741 C CA . SER A 1 93 ? -22.849 0.452 32.142 1.00 58.56 93 SER A CA 1
ATOM 742 C C . SER A 1 93 ? -24.213 0.038 32.690 1.00 58.56 93 SER A C 1
ATOM 744 O O . SER A 1 93 ? -24.786 0.827 33.474 1.00 58.56 93 SER A O 1
#

InterPro domains:
  IPR036689 ESAT-6-like superfamily [SSF140453] (5-68)

Organism: NCBI:txid310354

Sequence (93 aa):
MANTLDIPVAELQMALQQFRELEQEAERVRRAVDEGVRGIGSHWYGPARATYNAEIDNWLSDYQAMVAQPMDQLLGWFQNMIMIMQDVEASNS

Foldseek 3Di:
DDPPPPCDLVNLVVVLVVLVVVLVVLVVVLCCLVPVVLVVCVVPDDPVNVVSVVVSVVVNVCCCVPPVVVSVVVSVVSVVVSVVVVVVVVVVD

pLDDT: mean 91.08, std 13.26, range [36.53, 98.69]

Secondary structure (DSSP, 8-state):
--------HHHHHHHHHHHHHHHHHHHHHHHIIIIIIHHHGGG--HHHHHHHHHHHHHHHHHHIIIIIHHHHHHHHHHHHHHH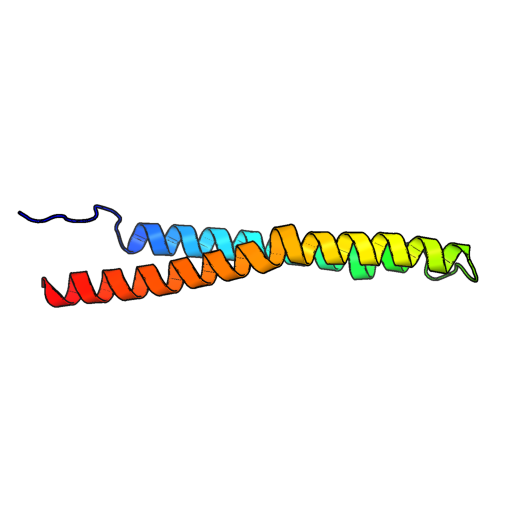HHHHHHHHH-